Protein AF-A0A2J8FJS7-F1 (afdb_monomer_lite)

pLDDT: mean 88.41, std 17.1, range [39.31, 98.69]

Structure (mmCIF, N/CA/C/O backbone):
data_AF-A0A2J8FJS7-F1
#
_entry.id   AF-A0A2J8FJS7-F1
#
loop_
_atom_site.group_PDB
_atom_site.id
_atom_site.type_symbol
_atom_site.label_atom_id
_atom_site.label_alt_id
_atom_site.label_comp_id
_atom_site.label_asym_id
_atom_site.label_entity_id
_atom_site.label_seq_id
_atom_site.pdbx_PDB_ins_code
_atom_site.Cartn_x
_atom_site.Cartn_y
_atom_site.Cartn_z
_atom_site.occupancy
_atom_site.B_iso_or_equiv
_atom_site.auth_seq_id
_atom_site.auth_comp_id
_atom_site.auth_asym_id
_atom_site.auth_atom_id
_atom_site.pdbx_PDB_model_num
ATOM 1 N N . MET A 1 1 ? 26.860 -25.576 78.345 1.00 39.31 1 MET A N 1
ATOM 2 C CA . MET A 1 1 ? 25.474 -25.941 77.988 1.00 39.31 1 MET A CA 1
ATOM 3 C C . MET A 1 1 ? 24.884 -24.771 77.218 1.00 39.31 1 MET A C 1
ATOM 5 O O . MET A 1 1 ? 24.644 -23.730 77.814 1.00 39.31 1 MET A O 1
ATOM 9 N N . LEU A 1 2 ? 24.811 -24.899 75.890 1.00 44.44 2 LEU A N 1
ATOM 10 C CA . LEU A 1 2 ? 24.216 -23.916 74.978 1.00 44.44 2 LEU A CA 1
ATOM 11 C C . LEU A 1 2 ? 22.693 -23.895 75.170 1.00 44.44 2 LEU A C 1
ATOM 13 O O . LEU A 1 2 ? 22.084 -24.959 75.206 1.00 44.44 2 LEU A O 1
ATOM 17 N N . SER A 1 3 ? 22.081 -22.711 75.183 1.00 44.19 3 SER A N 1
ATOM 18 C CA . SER A 1 3 ? 20.683 -22.560 74.771 1.00 44.19 3 SER A CA 1
ATOM 19 C C . SER A 1 3 ? 20.562 -21.323 73.889 1.00 44.19 3 SER A C 1
ATOM 21 O O . SER A 1 3 ? 20.718 -20.194 74.347 1.00 44.19 3 SER A O 1
ATOM 23 N N . GLN A 1 4 ? 20.340 -21.583 72.602 1.00 55.81 4 GLN A N 1
ATOM 24 C CA . GLN A 1 4 ? 19.870 -20.642 71.585 1.00 55.81 4 GLN A CA 1
ATOM 25 C C . GLN A 1 4 ? 18.493 -20.075 71.974 1.00 55.81 4 GLN A C 1
ATOM 27 O O . GLN A 1 4 ? 17.850 -20.651 72.841 1.00 55.81 4 GLN A O 1
ATOM 32 N N . TYR A 1 5 ? 18.072 -18.964 71.355 1.00 50.31 5 TYR A N 1
ATOM 33 C CA . TYR A 1 5 ? 16.766 -18.727 70.696 1.00 50.31 5 TYR A CA 1
ATOM 34 C C . TYR A 1 5 ? 16.686 -17.223 70.347 1.00 50.31 5 TYR A C 1
ATOM 36 O O . TYR A 1 5 ? 16.586 -16.376 71.223 1.00 50.31 5 TYR A O 1
ATOM 44 N N . VAL A 1 6 ? 17.065 -16.845 69.120 1.00 57.53 6 VAL A N 1
ATOM 45 C CA . VAL A 1 6 ? 16.163 -16.539 67.986 1.00 57.53 6 VAL A CA 1
ATOM 46 C C . VAL A 1 6 ? 15.382 -15.233 68.193 1.00 57.53 6 VAL A C 1
ATOM 48 O O . VAL A 1 6 ? 14.334 -15.212 68.829 1.00 57.53 6 VAL A O 1
ATOM 51 N N . THR A 1 7 ? 15.856 -14.155 67.565 1.00 53.47 7 THR A N 1
ATOM 52 C CA . THR A 1 7 ? 15.056 -12.961 67.262 1.00 53.47 7 THR A CA 1
ATOM 53 C C . THR A 1 7 ? 14.818 -12.899 65.755 1.00 53.47 7 THR A C 1
ATOM 55 O O . THR A 1 7 ? 15.748 -12.793 64.957 1.00 53.47 7 THR A O 1
ATOM 58 N N . LEU A 1 8 ? 13.546 -13.041 65.381 1.00 50.72 8 LEU A N 1
ATOM 59 C CA . LEU A 1 8 ? 13.024 -13.025 64.018 1.00 50.72 8 LEU A CA 1
ATOM 60 C C . LEU A 1 8 ? 13.206 -11.647 63.357 1.00 50.72 8 LEU A C 1
ATOM 62 O O . LEU A 1 8 ? 12.669 -10.651 63.837 1.00 50.72 8 LEU A O 1
ATOM 66 N N . LEU A 1 9 ? 13.889 -11.610 62.210 1.00 53.03 9 LEU A N 1
ATOM 67 C CA . LEU A 1 9 ? 13.806 -10.507 61.250 1.00 53.03 9 LEU A CA 1
ATOM 68 C C . LEU A 1 9 ? 12.536 -10.683 60.407 1.00 53.03 9 LEU A C 1
ATOM 70 O O . LEU A 1 9 ? 12.461 -11.566 59.554 1.00 53.03 9 LEU A O 1
ATOM 74 N N . ALA A 1 10 ? 11.533 -9.842 60.654 1.00 58.34 10 ALA A N 1
ATOM 75 C CA . ALA A 1 10 ? 10.344 -9.744 59.818 1.00 58.34 10 ALA A CA 1
ATOM 76 C C . ALA A 1 10 ? 10.694 -9.016 58.508 1.00 58.34 10 ALA A C 1
ATOM 78 O O . ALA A 1 10 ? 10.848 -7.795 58.480 1.00 58.34 10 ALA A O 1
ATOM 79 N N . VAL A 1 11 ? 10.835 -9.774 57.420 1.00 57.75 11 VAL A N 1
ATOM 80 C CA . VAL A 1 11 ? 10.979 -9.231 56.065 1.00 57.75 11 VAL A CA 1
ATOM 81 C C . VAL A 1 11 ? 9.585 -8.866 55.553 1.00 57.75 11 VAL A C 1
ATOM 83 O O . VAL A 1 11 ? 8.784 -9.741 55.231 1.00 57.75 11 VAL A O 1
ATOM 86 N N . TYR A 1 12 ? 9.280 -7.569 55.497 1.00 50.53 12 TYR A N 1
ATOM 87 C CA . TYR A 1 12 ? 8.079 -7.058 54.839 1.00 50.53 12 TYR A CA 1
ATOM 88 C C . TYR A 1 12 ? 8.229 -7.206 53.318 1.00 50.53 12 TYR A C 1
ATOM 90 O O . TYR A 1 12 ? 8.970 -6.464 52.674 1.00 50.53 12 TYR A O 1
ATOM 98 N N . LEU A 1 13 ? 7.519 -8.178 52.743 1.00 56.44 13 LEU A N 1
ATOM 99 C CA . LEU A 1 13 ? 7.315 -8.308 51.302 1.00 56.44 13 LEU A CA 1
ATOM 100 C C . LEU A 1 13 ? 6.327 -7.230 50.838 1.00 56.44 13 LEU A C 1
ATOM 102 O O . LEU A 1 13 ? 5.124 -7.332 51.070 1.00 56.44 13 LEU A O 1
ATOM 106 N N . MET A 1 14 ? 6.843 -6.193 50.181 1.00 56.59 14 MET A N 1
ATOM 107 C CA . MET A 1 14 ? 6.025 -5.242 49.428 1.00 56.59 14 MET A CA 1
ATOM 108 C C . MET A 1 14 ? 5.383 -5.957 48.226 1.00 56.59 14 MET A C 1
ATOM 110 O O . MET A 1 14 ? 6.108 -6.593 47.454 1.00 56.59 14 MET A O 1
ATOM 114 N N . PRO A 1 15 ? 4.059 -5.852 48.012 1.00 56.00 15 PRO A N 1
ATOM 115 C CA . PRO A 1 15 ? 3.440 -6.351 46.796 1.00 56.00 15 PRO A CA 1
ATOM 116 C C . PRO A 1 15 ? 3.839 -5.434 45.636 1.00 56.00 15 PRO A C 1
ATOM 118 O O . PRO A 1 15 ? 3.444 -4.270 45.571 1.00 56.00 15 PRO A O 1
ATOM 121 N N . VAL A 1 16 ? 4.647 -5.957 44.715 1.00 64.44 16 VAL A N 1
ATOM 122 C CA . VAL A 1 16 ? 4.916 -5.302 43.434 1.00 64.44 16 VAL A CA 1
ATOM 123 C C . VAL A 1 16 ? 3.608 -5.321 42.650 1.00 64.44 16 VAL A C 1
ATOM 125 O O . VAL A 1 16 ? 3.165 -6.374 42.195 1.00 64.44 16 VAL A O 1
ATOM 128 N N . LEU A 1 17 ? 2.964 -4.161 42.519 1.00 60.69 17 LEU A N 1
ATOM 129 C CA . LEU A 1 17 ? 1.897 -3.965 41.544 1.00 60.69 17 LEU A CA 1
ATOM 130 C C . LEU A 1 17 ? 2.498 -4.240 40.163 1.00 60.69 17 LEU A C 1
ATOM 132 O O . LEU A 1 17 ? 3.280 -3.442 39.647 1.00 60.69 17 LEU A O 1
ATOM 136 N N . ALA A 1 18 ? 2.175 -5.400 39.591 1.00 61.03 18 ALA A N 1
ATOM 137 C CA . ALA A 1 18 ? 2.482 -5.706 38.207 1.00 61.03 18 ALA A CA 1
ATOM 138 C C . ALA A 1 18 ? 1.730 -4.692 37.339 1.00 61.03 18 ALA A C 1
ATOM 140 O O . ALA A 1 18 ? 0.512 -4.776 37.177 1.00 61.03 18 ALA A O 1
ATOM 141 N N . ALA A 1 19 ? 2.451 -3.692 36.831 1.00 60.88 19 ALA A N 1
ATOM 142 C CA . ALA A 1 19 ? 1.924 -2.819 35.800 1.00 60.88 19 ALA A CA 1
ATOM 143 C C . ALA A 1 19 ? 1.445 -3.696 34.629 1.00 60.88 19 ALA A C 1
ATOM 145 O O . ALA A 1 19 ? 2.161 -4.633 34.254 1.00 60.88 19 ALA A O 1
ATOM 146 N N . PRO A 1 20 ? 0.263 -3.430 34.044 1.00 56.59 20 PRO A N 1
ATOM 147 C CA . PRO A 1 20 ? -0.126 -4.091 32.812 1.00 56.59 20 PRO A CA 1
ATOM 148 C C . PRO A 1 20 ? 0.970 -3.811 31.788 1.00 56.59 20 PRO A C 1
ATOM 150 O O . PRO A 1 20 ? 1.301 -2.656 31.514 1.00 56.59 20 PRO A O 1
ATOM 153 N N . GLN A 1 21 ? 1.587 -4.879 31.283 1.00 50.66 21 GLN A N 1
ATOM 154 C CA . GLN A 1 21 ? 2.568 -4.785 30.216 1.00 50.66 21 GLN A CA 1
ATOM 155 C C . GLN A 1 21 ? 1.887 -4.043 29.069 1.00 50.66 21 GLN A C 1
ATOM 157 O O . GLN A 1 21 ? 0.928 -4.554 28.488 1.00 50.66 21 GLN A O 1
ATOM 162 N N . ALA A 1 22 ? 2.357 -2.827 28.776 1.00 54.78 22 ALA A N 1
ATOM 163 C CA . ALA A 1 22 ? 2.062 -2.169 27.517 1.00 54.78 22 ALA A CA 1
ATOM 164 C C . ALA A 1 22 ? 2.343 -3.215 26.442 1.00 54.78 22 ALA A C 1
ATOM 166 O O . ALA A 1 22 ? 3.476 -3.694 26.341 1.00 54.78 22 ALA A O 1
ATOM 167 N N . GLN A 1 23 ? 1.290 -3.664 25.757 1.00 49.84 23 GLN A N 1
ATOM 168 C CA . GLN A 1 23 ? 1.400 -4.662 24.709 1.00 49.84 23 GLN A CA 1
ATOM 169 C C . GLN A 1 23 ? 2.440 -4.116 23.747 1.00 49.84 23 GLN A C 1
ATOM 171 O O . GLN A 1 23 ? 2.211 -3.085 23.113 1.00 49.84 23 GLN A O 1
ATOM 176 N N . GLY A 1 24 ? 3.623 -4.736 23.760 1.00 43.25 24 GLY A N 1
ATOM 177 C CA . GLY A 1 24 ? 4.737 -4.298 22.947 1.00 43.25 24 GLY A CA 1
ATOM 178 C C . GLY A 1 24 ? 4.206 -4.116 21.541 1.00 43.25 24 GLY A C 1
ATOM 179 O O . GLY A 1 24 ? 3.530 -5.005 21.020 1.00 43.25 24 GLY A O 1
ATOM 180 N N . LEU A 1 25 ? 4.451 -2.936 20.975 1.00 47.03 25 LEU A N 1
ATOM 181 C CA . LEU A 1 25 ? 4.281 -2.677 19.561 1.00 47.03 25 LEU A CA 1
ATOM 182 C C . LEU A 1 25 ? 5.081 -3.777 18.852 1.00 47.03 25 LEU A C 1
ATOM 184 O O . LEU A 1 25 ? 6.298 -3.664 18.718 1.00 47.03 25 LEU A O 1
ATOM 188 N N . HIS A 1 26 ? 4.434 -4.894 18.511 1.00 45.69 26 HIS A N 1
ATOM 189 C CA . HIS A 1 26 ? 5.033 -5.971 17.739 1.00 45.69 26 HIS A CA 1
ATOM 190 C C . HIS A 1 26 ? 5.201 -5.389 16.342 1.00 45.69 26 HIS A C 1
ATOM 192 O O . HIS A 1 26 ? 4.351 -5.546 15.469 1.00 45.69 26 HIS A O 1
ATOM 198 N N . LYS A 1 27 ? 6.270 -4.606 16.191 1.00 49.62 27 LYS A N 1
ATOM 199 C CA . LYS A 1 27 ? 6.700 -4.018 14.940 1.00 49.62 27 LYS A CA 1
ATOM 200 C C . LYS A 1 27 ? 6.874 -5.184 13.984 1.00 49.62 27 LYS A C 1
ATOM 202 O O . LYS A 1 27 ? 7.664 -6.093 14.258 1.00 49.62 27 LYS A O 1
ATOM 207 N N . ARG A 1 28 ? 6.030 -5.235 12.954 1.00 60.03 28 ARG A N 1
ATOM 208 C CA . ARG A 1 28 ? 6.119 -6.292 11.953 1.00 60.03 28 ARG A CA 1
ATOM 209 C C . ARG A 1 28 ? 7.493 -6.147 11.315 1.00 60.03 28 ARG A C 1
ATOM 211 O O . ARG A 1 28 ? 7.926 -5.044 11.017 1.00 60.03 28 ARG A O 1
ATOM 218 N N . ALA A 1 29 ? 8.213 -7.255 11.196 1.00 82.50 29 ALA A N 1
ATOM 219 C CA . ALA A 1 29 ? 9.396 -7.262 10.356 1.00 82.50 29 ALA A CA 1
ATOM 220 C C . ALA A 1 29 ? 8.969 -6.928 8.921 1.00 82.50 29 ALA A C 1
ATOM 222 O O . ALA A 1 29 ? 7.867 -7.311 8.510 1.00 82.50 29 ALA A O 1
ATOM 223 N N . VAL A 1 30 ? 9.856 -6.272 8.172 1.00 93.06 30 VAL A N 1
ATOM 224 C CA . VAL A 1 30 ? 9.643 -5.968 6.756 1.00 93.06 30 VAL A CA 1
ATOM 225 C C . VAL A 1 30 ? 9.199 -7.234 6.021 1.00 93.06 30 VAL A C 1
ATOM 227 O O . VAL A 1 30 ? 9.931 -8.223 5.955 1.00 93.06 30 VAL A O 1
ATOM 230 N N . SER A 1 31 ? 7.992 -7.201 5.457 1.00 96.44 31 SER A N 1
ATOM 231 C CA . SER A 1 31 ? 7.405 -8.336 4.743 1.00 96.44 31 SER A CA 1
ATOM 232 C C . SER A 1 31 ? 7.282 -8.010 3.264 1.00 96.44 31 SER A C 1
ATOM 234 O O . SER A 1 31 ? 6.367 -7.292 2.857 1.00 96.44 31 SER A O 1
ATOM 236 N N . CYS A 1 32 ? 8.182 -8.561 2.449 1.00 97.75 32 CYS A N 1
ATOM 237 C CA . CY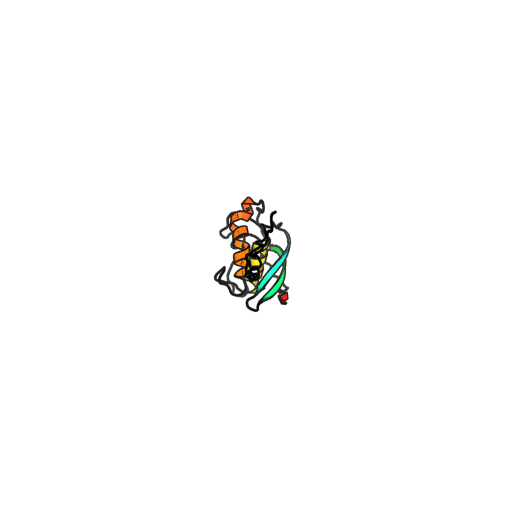S A 1 32 ? 8.178 -8.318 1.011 1.00 97.75 32 CYS A CA 1
ATOM 238 C C . CYS A 1 32 ? 6.922 -8.874 0.330 1.00 97.75 32 CYS A C 1
ATOM 240 O O . CYS A 1 32 ? 6.474 -9.986 0.610 1.00 97.75 32 CYS A O 1
ATOM 242 N N . LEU A 1 33 ? 6.419 -8.127 -0.647 1.00 98.38 33 LEU A N 1
ATOM 243 C CA . LEU A 1 33 ? 5.368 -8.549 -1.560 1.00 98.38 33 LEU A CA 1
ATOM 244 C C . LEU A 1 33 ? 5.907 -8.668 -2.989 1.00 98.38 33 LEU A C 1
ATOM 246 O O . LEU A 1 33 ? 6.913 -8.063 -3.365 1.00 98.38 33 LEU A O 1
ATOM 250 N N . SER A 1 34 ? 5.227 -9.474 -3.799 1.00 98.25 34 SER A N 1
ATOM 251 C CA . SER A 1 34 ? 5.531 -9.618 -5.224 1.00 98.25 34 SER A CA 1
ATOM 252 C C . SER A 1 34 ? 4.483 -8.890 -6.050 1.00 98.25 34 SER A C 1
ATOM 254 O O . SER A 1 34 ? 3.289 -9.070 -5.825 1.00 98.25 34 SER A O 1
ATOM 256 N N . VAL A 1 35 ? 4.926 -8.094 -7.022 1.00 98.25 35 VAL A N 1
ATOM 257 C CA . VAL A 1 35 ? 4.043 -7.443 -8.000 1.00 98.25 35 VAL A CA 1
ATOM 258 C C . VAL A 1 35 ? 3.205 -8.503 -8.721 1.00 98.25 35 VAL A C 1
ATOM 260 O O . VAL A 1 35 ? 3.722 -9.553 -9.097 1.00 98.25 35 VAL A O 1
ATOM 263 N N . GLY A 1 36 ? 1.908 -8.242 -8.887 1.00 98.06 36 GLY A N 1
ATOM 264 C CA . GLY A 1 36 ? 0.943 -9.171 -9.480 1.00 98.06 36 GLY A CA 1
ATOM 265 C C . GLY A 1 36 ? 0.360 -10.199 -8.504 1.00 98.06 36 GLY A C 1
ATOM 266 O O . GLY A 1 36 ? -0.648 -10.827 -8.824 1.00 98.06 36 GLY A O 1
ATOM 267 N N . ALA A 1 37 ? 0.928 -10.360 -7.303 1.00 98.44 37 ALA A N 1
ATOM 268 C CA . ALA A 1 37 ? 0.342 -11.220 -6.280 1.00 98.44 37 ALA A CA 1
ATOM 269 C C . ALA A 1 37 ? -0.894 -10.567 -5.645 1.00 98.44 37 ALA A C 1
ATOM 271 O O . ALA A 1 37 ? -1.020 -9.343 -5.598 1.00 98.44 37 ALA A O 1
ATOM 272 N N . THR A 1 38 ? -1.793 -11.389 -5.106 1.00 98.44 38 THR A N 1
ATOM 273 C CA . THR A 1 38 ? -2.885 -10.904 -4.255 1.00 98.44 38 THR A CA 1
ATOM 274 C C . THR A 1 38 ? -2.374 -10.701 -2.830 1.00 98.44 38 THR A C 1
ATOM 276 O O . THR A 1 38 ? -1.737 -11.592 -2.270 1.00 98.44 38 THR A O 1
ATOM 279 N N . ALA A 1 39 ? -2.679 -9.553 -2.229 1.00 98.50 39 ALA A N 1
ATOM 280 C CA . ALA A 1 39 ? -2.369 -9.236 -0.840 1.00 98.50 39 ALA A CA 1
ATOM 281 C C . ALA A 1 39 ? -3.608 -8.688 -0.124 1.00 98.50 39 ALA A C 1
ATOM 283 O O . ALA A 1 39 ? -4.541 -8.179 -0.748 1.00 98.50 39 ALA A O 1
ATOM 284 N N . THR A 1 40 ? -3.627 -8.801 1.205 1.00 98.56 40 THR A N 1
ATOM 285 C CA . THR A 1 40 ? -4.707 -8.255 2.038 1.00 98.56 40 THR A CA 1
ATOM 286 C C . THR A 1 40 ? -4.173 -7.106 2.874 1.00 98.56 40 THR A C 1
ATOM 288 O O . THR A 1 40 ? -3.385 -7.322 3.794 1.00 98.56 40 THR A O 1
ATOM 291 N N . ALA A 1 41 ? -4.619 -5.897 2.548 1.00 98.50 41 ALA A N 1
ATOM 292 C CA . ALA A 1 41 ? -4.406 -4.694 3.333 1.00 98.50 41 ALA A CA 1
ATOM 293 C C . ALA A 1 41 ? -5.221 -4.765 4.623 1.00 98.50 41 ALA A C 1
ATOM 295 O O . ALA A 1 41 ? -6.372 -5.216 4.608 1.00 98.50 41 ALA A O 1
ATOM 296 N N . ARG A 1 42 ? -4.627 -4.314 5.729 1.00 98.19 42 ARG A N 1
ATOM 297 C CA . ARG A 1 42 ? -5.288 -4.231 7.036 1.00 98.19 42 ARG A CA 1
ATOM 298 C C . ARG A 1 42 ? -4.921 -2.927 7.730 1.00 98.19 42 ARG A C 1
ATOM 300 O O . ARG A 1 42 ? -3.750 -2.566 7.748 1.00 98.19 42 ARG A O 1
ATOM 307 N N . TRP A 1 43 ? -5.897 -2.245 8.313 1.00 97.38 43 TRP A N 1
ATOM 308 C CA . TRP A 1 43 ? -5.669 -1.041 9.115 1.00 97.38 43 TRP A CA 1
ATOM 309 C C . TRP A 1 43 ? -6.773 -0.864 10.153 1.00 97.38 43 TRP A C 1
ATOM 311 O O . TRP A 1 43 ? -7.848 -1.449 10.032 1.00 97.38 43 TRP A O 1
ATOM 321 N N . THR A 1 44 ? -6.508 -0.032 11.154 1.00 96.69 44 THR A N 1
ATOM 322 C CA . THR A 1 44 ? -7.516 0.416 12.116 1.00 96.69 44 THR A CA 1
ATOM 323 C C . THR A 1 44 ? -7.940 1.831 11.745 1.00 96.69 44 THR A C 1
ATOM 325 O O . THR A 1 44 ? -7.079 2.695 11.603 1.00 96.69 44 THR A O 1
ATOM 328 N N . ASN A 1 45 ? -9.238 2.056 11.536 1.00 96.44 45 ASN A N 1
ATOM 329 C CA . ASN A 1 45 ? -9.765 3.368 11.145 1.00 96.44 45 ASN A CA 1
ATOM 330 C C . ASN A 1 45 ? -9.991 4.293 12.359 1.00 96.44 45 ASN A C 1
ATOM 332 O O . ASN A 1 45 ? -9.819 3.888 13.510 1.00 96.44 45 ASN A O 1
ATOM 336 N N . ALA A 1 46 ? -10.450 5.523 12.107 1.00 96.69 46 ALA A N 1
ATOM 337 C CA . ALA A 1 46 ? -10.703 6.517 13.155 1.00 96.69 46 ALA A CA 1
ATOM 338 C C . ALA A 1 46 ? -11.790 6.102 14.167 1.00 96.69 46 ALA A C 1
ATOM 340 O O . ALA A 1 46 ? -11.826 6.616 15.282 1.00 96.69 46 ALA A O 1
ATOM 341 N N . ALA A 1 47 ? -12.676 5.176 13.788 1.00 96.94 47 ALA A N 1
ATOM 342 C CA . ALA A 1 47 ? -13.710 4.619 14.658 1.00 96.94 47 ALA A CA 1
ATOM 343 C C . ALA A 1 47 ? -13.209 3.426 15.499 1.00 96.94 47 ALA A C 1
ATOM 345 O O . ALA A 1 47 ? -13.992 2.823 16.229 1.00 96.94 47 ALA A O 1
ATOM 346 N N . GLY A 1 48 ? -11.926 3.063 15.395 1.00 95.88 48 GLY A N 1
ATOM 347 C CA . GLY A 1 48 ? -11.339 1.920 16.096 1.00 95.88 48 GLY A CA 1
ATOM 348 C C . GLY A 1 48 ? -11.673 0.559 15.477 1.00 95.88 48 GLY A C 1
ATOM 349 O O . GLY A 1 48 ? -11.359 -0.468 16.074 1.00 95.88 48 GLY A O 1
ATOM 350 N N . GLN A 1 49 ? -12.289 0.529 14.292 1.00 97.50 49 GLN A N 1
ATOM 351 C CA . GLN A 1 49 ? -12.646 -0.710 13.597 1.00 97.50 49 GLN A CA 1
ATOM 352 C C . GLN A 1 49 ? -11.461 -1.265 12.818 1.00 97.50 49 GLN A C 1
ATOM 354 O O . GLN A 1 49 ? -10.662 -0.509 12.258 1.00 97.50 49 GLN A O 1
ATOM 359 N N . ASN A 1 50 ? -11.400 -2.589 12.697 1.00 97.75 50 ASN A N 1
ATOM 360 C CA . ASN A 1 50 ? -10.404 -3.255 11.869 1.00 97.75 50 ASN A CA 1
ATOM 361 C C . ASN A 1 50 ? -10.934 -3.393 10.444 1.00 97.75 50 ASN A C 1
ATOM 363 O O . ASN A 1 50 ? -11.854 -4.162 10.167 1.00 97.75 50 ASN A O 1
ATOM 367 N N . CYS A 1 51 ? -10.331 -2.643 9.532 1.00 98.56 51 CYS A N 1
ATOM 368 C CA . CYS A 1 51 ? -10.668 -2.640 8.122 1.00 98.56 51 CYS A CA 1
ATOM 369 C C . CYS A 1 51 ? -9.742 -3.560 7.331 1.00 98.56 51 CYS A C 1
ATOM 371 O O . CYS A 1 51 ? -8.535 -3.628 7.579 1.00 98.56 51 CYS A O 1
ATOM 373 N N . THR A 1 52 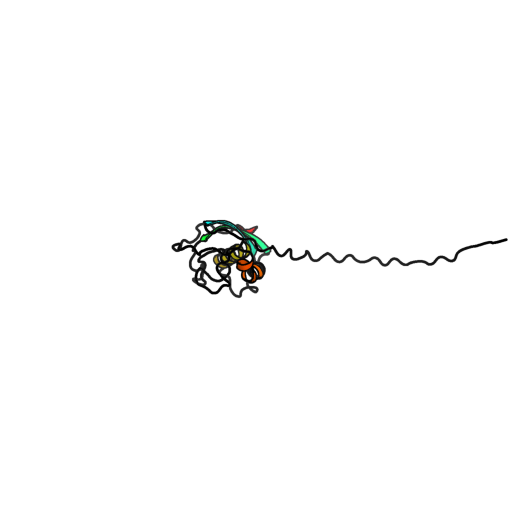? -10.306 -4.246 6.340 1.00 98.62 52 THR A N 1
ATOM 374 C CA . THR A 1 52 ? -9.564 -5.112 5.424 1.00 98.62 52 THR A CA 1
ATOM 375 C C . THR A 1 52 ? -9.980 -4.894 3.977 1.00 98.62 52 THR A C 1
ATOM 377 O O . THR A 1 52 ? -11.135 -4.589 3.678 1.00 98.62 52 THR A O 1
ATOM 380 N N . PHE A 1 53 ? -9.026 -5.063 3.066 1.00 98.69 53 PHE A N 1
ATOM 381 C CA . PHE A 1 53 ? -9.271 -5.066 1.629 1.00 98.69 53 PHE A CA 1
ATOM 382 C C . PHE A 1 53 ? -8.265 -5.985 0.940 1.00 98.69 53 PHE A C 1
ATOM 384 O O . PHE A 1 53 ? -7.067 -5.921 1.215 1.00 98.69 53 PHE A O 1
ATOM 391 N N . THR A 1 54 ? -8.741 -6.820 0.023 1.00 98.56 54 THR A N 1
ATOM 392 C CA . THR A 1 54 ? -7.891 -7.709 -0.771 1.00 98.56 54 THR A CA 1
ATOM 393 C C . THR A 1 54 ? -7.769 -7.160 -2.185 1.00 98.56 54 THR A C 1
ATOM 395 O O . THR A 1 54 ? -8.774 -6.870 -2.830 1.00 98.56 54 THR A O 1
ATOM 398 N N . GLY A 1 55 ? -6.537 -7.025 -2.668 1.00 98.00 55 GLY A N 1
ATOM 399 C CA . GLY A 1 55 ? -6.247 -6.498 -3.998 1.00 98.00 55 GLY A CA 1
ATOM 400 C C . GLY A 1 55 ? -4.930 -7.021 -4.551 1.00 98.00 55 GLY A C 1
ATOM 401 O O . GLY A 1 55 ? -4.238 -7.808 -3.904 1.00 98.00 55 GLY A O 1
ATOM 402 N N . VAL A 1 56 ? -4.588 -6.579 -5.758 1.00 98.56 56 VAL A N 1
ATOM 403 C CA . VAL A 1 56 ? -3.367 -6.999 -6.452 1.00 98.56 56 VAL A CA 1
ATOM 404 C C . VAL A 1 56 ? -2.243 -5.998 -6.194 1.00 98.56 56 VAL A C 1
ATOM 406 O O . VAL A 1 56 ? -2.414 -4.789 -6.355 1.00 98.56 56 VAL A O 1
ATOM 409 N N . VAL A 1 57 ? -1.075 -6.501 -5.812 1.00 98.69 57 VAL A N 1
ATOM 410 C CA . VAL A 1 57 ? 0.137 -5.708 -5.588 1.00 98.69 57 VAL A CA 1
ATOM 411 C C . VAL A 1 57 ? 0.637 -5.135 -6.915 1.00 98.69 57 VAL A C 1
ATOM 413 O O . VAL A 1 57 ? 0.725 -5.843 -7.917 1.00 98.69 57 VAL A O 1
ATOM 416 N N . GLY A 1 58 ? 0.987 -3.852 -6.931 1.00 98.44 58 GLY A N 1
ATOM 417 C CA . GLY A 1 58 ? 1.384 -3.116 -8.130 1.00 98.44 58 GLY A CA 1
ATOM 418 C C . GLY A 1 58 ? 0.213 -2.625 -8.987 1.00 98.44 58 GLY A C 1
ATOM 419 O O . GLY A 1 58 ? 0.430 -2.165 -10.109 1.00 98.44 58 GLY A O 1
ATOM 420 N N . SER A 1 59 ? -1.026 -2.708 -8.491 1.00 98.50 59 SER A N 1
ATOM 421 C CA . SER A 1 59 ? -2.187 -2.123 -9.174 1.00 98.50 59 SER A CA 1
ATOM 422 C C . SER A 1 59 ? -2.029 -0.617 -9.383 1.00 98.50 59 SER A C 1
ATOM 424 O O . SER A 1 59 ? -1.269 0.047 -8.677 1.00 98.50 59 SER A O 1
ATOM 426 N N . ASN A 1 60 ? -2.743 -0.084 -10.378 1.00 98.50 60 ASN A N 1
ATOM 427 C CA . ASN A 1 60 ? -2.802 1.348 -10.634 1.00 98.50 60 ASN A CA 1
ATOM 428 C C . ASN A 1 60 ? -4.222 1.875 -10.442 1.00 98.50 60 ASN A C 1
ATOM 430 O O . ASN A 1 60 ? -5.057 1.738 -11.333 1.00 98.50 60 ASN A O 1
ATOM 434 N N . TYR A 1 61 ? -4.494 2.489 -9.290 1.00 98.25 61 TYR A N 1
ATOM 435 C CA . TYR A 1 61 ? -5.810 3.061 -8.992 1.00 98.25 61 TYR A CA 1
ATOM 436 C C . TYR A 1 61 ? -5.936 4.537 -9.403 1.00 98.25 61 TYR A C 1
ATOM 438 O O . TYR A 1 61 ? -7.044 5.078 -9.411 1.00 98.25 61 TYR A O 1
ATOM 446 N N . GLY A 1 62 ? -4.836 5.182 -9.809 1.00 97.75 62 GLY A N 1
ATOM 447 C CA . GLY A 1 62 ? -4.799 6.606 -10.141 1.00 97.75 62 GLY A CA 1
ATOM 448 C C . GLY A 1 62 ? -4.943 7.488 -8.898 1.00 97.75 62 GLY A C 1
ATOM 449 O O . GLY A 1 62 ? -4.332 7.211 -7.871 1.00 97.75 62 GLY A O 1
ATOM 450 N N . ALA A 1 63 ? -5.743 8.550 -8.982 1.00 97.50 63 ALA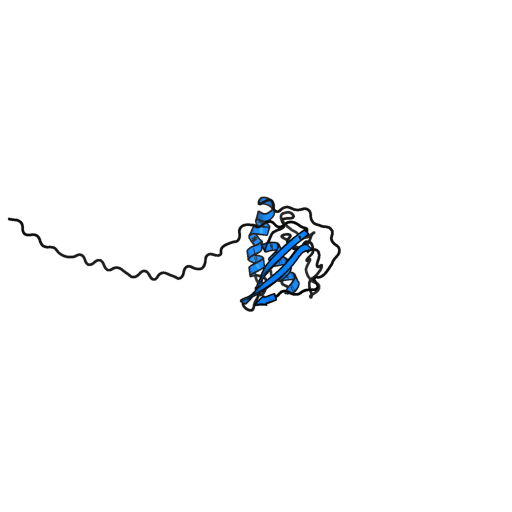 A N 1
ATOM 451 C CA . ALA A 1 63 ? -6.053 9.413 -7.841 1.00 97.50 63 ALA A CA 1
ATOM 452 C C . ALA A 1 63 ? -7.226 8.865 -7.006 1.00 97.50 63 ALA A C 1
ATOM 454 O O . ALA A 1 63 ? -8.105 8.170 -7.533 1.00 97.50 63 ALA A O 1
ATOM 455 N N . ASN A 1 64 ? -7.264 9.218 -5.717 1.00 97.19 64 ASN A N 1
ATOM 456 C CA . ASN A 1 64 ? -8.354 8.845 -4.809 1.00 97.19 64 ASN A CA 1
ATOM 457 C C . ASN A 1 64 ? -9.691 9.532 -5.159 1.00 97.19 64 ASN A C 1
ATOM 459 O O . ASN A 1 64 ? -9.821 10.250 -6.154 1.00 97.19 64 ASN A O 1
ATOM 463 N N . GLY A 1 65 ? -10.714 9.303 -4.330 1.00 95.50 65 GLY A N 1
ATOM 464 C CA . GLY A 1 65 ? -12.049 9.878 -4.519 1.00 95.50 65 GLY A CA 1
ATOM 465 C C . GLY A 1 65 ? -12.087 11.410 -4.474 1.00 95.50 65 GLY A C 1
ATOM 466 O O . GLY A 1 65 ? -12.975 12.000 -5.081 1.00 95.50 65 GLY A O 1
ATOM 467 N N . ALA A 1 66 ? -11.116 12.049 -3.815 1.00 96.19 66 ALA A N 1
ATOM 468 C CA . ALA A 1 66 ? -10.947 13.502 -3.787 1.00 96.19 66 ALA A CA 1
ATOM 469 C C . ALA A 1 66 ? -10.121 14.050 -4.971 1.00 96.19 66 ALA A C 1
ATOM 471 O O . ALA A 1 66 ? -9.873 15.252 -5.041 1.00 96.19 66 ALA A O 1
ATOM 472 N N . GLY A 1 67 ? -9.678 13.193 -5.899 1.00 96.12 67 GLY A N 1
ATOM 473 C CA . GLY A 1 67 ? -8.832 13.590 -7.027 1.00 96.12 67 GLY A CA 1
ATOM 474 C C . GLY A 1 67 ? -7.388 13.918 -6.634 1.00 96.12 67 GLY A C 1
ATOM 475 O O . GLY A 1 67 ? -6.679 14.546 -7.415 1.00 96.12 67 GLY A O 1
ATOM 476 N N . ALA A 1 68 ? -6.949 13.497 -5.446 1.00 94.94 68 ALA A N 1
ATOM 477 C CA . ALA A 1 68 ? -5.612 13.744 -4.920 1.00 94.94 68 ALA A CA 1
ATOM 478 C C . ALA A 1 68 ? -4.778 12.455 -4.838 1.00 94.94 68 ALA A C 1
ATOM 480 O O . ALA A 1 68 ? -5.310 11.341 -4.860 1.00 94.94 68 ALA A O 1
ATOM 481 N N . GLY A 1 69 ? -3.463 12.632 -4.693 1.00 94.69 69 GLY A N 1
ATOM 482 C CA . GLY A 1 69 ? -2.499 11.545 -4.533 1.00 94.69 69 GLY A CA 1
ATOM 483 C C . GLY A 1 69 ? -2.226 10.754 -5.813 1.00 94.69 69 GLY A C 1
ATOM 484 O O . GLY A 1 69 ? -2.912 10.892 -6.825 1.00 94.69 69 GLY A O 1
ATOM 485 N N . ASP A 1 70 ? -1.197 9.914 -5.742 1.00 96.19 70 ASP A N 1
ATOM 486 C CA . ASP A 1 70 ? -0.850 8.944 -6.776 1.00 96.19 70 ASP A CA 1
ATOM 487 C C . ASP A 1 70 ? -0.842 7.548 -6.148 1.00 96.19 70 ASP A C 1
ATOM 489 O O . ASP A 1 70 ? 0.066 7.195 -5.396 1.00 96.19 70 ASP A O 1
ATOM 493 N N . TYR A 1 71 ? -1.883 6.776 -6.451 1.00 97.62 71 TYR A N 1
ATOM 494 C CA . TYR A 1 71 ? -2.074 5.400 -6.000 1.00 97.62 71 TYR A CA 1
ATOM 495 C C . TYR A 1 71 ? -1.789 4.406 -7.129 1.00 97.62 71 TYR A C 1
ATOM 497 O O . TYR A 1 71 ? -2.442 3.365 -7.245 1.00 97.62 71 TYR A O 1
ATOM 505 N N . SER A 1 72 ? -0.831 4.744 -7.993 1.00 97.56 72 SER A N 1
ATOM 506 C CA . SER A 1 72 ? -0.177 3.782 -8.870 1.00 97.56 72 SER A CA 1
ATOM 507 C C . SER A 1 72 ? 0.826 2.909 -8.102 1.00 97.56 72 SER A C 1
ATOM 509 O O . SER A 1 72 ? 1.327 3.296 -7.052 1.00 97.56 72 SER A O 1
ATOM 511 N N . CYS A 1 73 ? 1.115 1.704 -8.599 1.00 98.19 73 CYS A N 1
ATOM 512 C CA . CYS A 1 73 ? 2.043 0.761 -7.966 1.00 98.19 73 CYS A CA 1
ATOM 513 C C . CYS A 1 73 ? 1.694 0.391 -6.509 1.00 98.19 73 CYS A C 1
ATOM 515 O O . CYS A 1 73 ? 2.593 0.286 -5.678 1.00 98.19 73 CYS A O 1
ATOM 517 N N . ASN A 1 74 ? 0.416 0.136 -6.196 1.00 98.44 74 ASN A N 1
ATOM 518 C CA . ASN A 1 74 ? -0.013 -0.124 -4.814 1.00 98.44 74 ASN A CA 1
ATOM 519 C C . ASN A 1 74 ? 0.832 -1.205 -4.122 1.00 98.44 74 ASN A C 1
ATOM 521 O O . ASN A 1 74 ? 0.972 -2.321 -4.628 1.00 98.44 74 ASN A O 1
ATOM 525 N N . GLY A 1 75 ? 1.361 -0.893 -2.944 1.00 97.94 75 GLY A N 1
ATOM 526 C CA . GLY A 1 75 ? 2.279 -1.757 -2.207 1.00 97.94 75 GLY A CA 1
ATOM 527 C C . GLY A 1 75 ? 3.738 -1.391 -2.345 1.00 97.94 75 GLY A C 1
ATOM 528 O O . GLY A 1 75 ? 4.536 -1.885 -1.552 1.00 97.94 75 GLY A O 1
ATOM 529 N N . ARG A 1 76 ? 4.084 -0.514 -3.287 1.00 98.38 76 ARG A N 1
ATOM 530 C CA . ARG A 1 76 ? 5.389 0.129 -3.327 1.00 98.38 76 ARG A CA 1
ATOM 531 C C . ARG A 1 76 ? 5.477 1.151 -2.200 1.00 98.38 76 ARG A C 1
ATOM 533 O O . ARG A 1 76 ? 4.613 2.003 -2.067 1.00 98.38 76 ARG A O 1
ATOM 540 N N . CYS A 1 77 ? 6.553 1.120 -1.431 1.00 97.06 77 CYS A N 1
ATOM 541 C CA . CYS A 1 77 ? 6.815 2.168 -0.458 1.00 97.06 77 CYS A CA 1
ATOM 542 C C . CYS A 1 77 ? 7.145 3.494 -1.155 1.00 97.06 77 CYS A C 1
ATOM 544 O O . CYS A 1 77 ? 8.055 3.551 -1.984 1.00 97.06 77 CYS A O 1
ATOM 546 N N . GLY A 1 78 ? 6.429 4.557 -0.786 1.00 94.75 78 GLY A N 1
ATOM 547 C CA . GLY A 1 78 ? 6.516 5.884 -1.400 1.00 94.75 78 GLY A CA 1
ATOM 548 C C . GLY A 1 78 ? 5.269 6.236 -2.213 1.00 94.75 78 GLY A C 1
ATOM 549 O O . GLY A 1 78 ? 4.311 5.476 -2.265 1.00 94.75 78 GLY A O 1
ATOM 550 N N . ALA A 1 79 ? 5.263 7.415 -2.836 1.00 92.94 79 ALA A N 1
ATOM 551 C CA . ALA A 1 79 ? 4.123 7.849 -3.642 1.00 92.94 79 ALA A CA 1
ATOM 552 C C . ALA A 1 79 ? 4.171 7.217 -5.040 1.00 92.94 79 ALA A C 1
ATOM 554 O O . ALA A 1 79 ? 5.147 7.414 -5.767 1.00 92.94 79 ALA A O 1
ATOM 555 N N . GLY A 1 80 ? 3.115 6.507 -5.435 1.00 95.62 80 GLY A N 1
ATOM 556 C CA . GLY A 1 80 ? 2.933 6.045 -6.807 1.00 95.62 80 GLY A CA 1
ATOM 557 C C . GLY A 1 80 ? 4.055 5.163 -7.364 1.00 95.62 80 GLY A C 1
ATOM 558 O O . GLY A 1 80 ? 4.940 4.681 -6.655 1.00 95.62 80 GLY A O 1
ATOM 559 N N . CYS A 1 81 ? 4.074 5.008 -8.685 1.00 95.56 81 CYS A N 1
ATOM 560 C CA . CYS A 1 81 ? 5.170 4.373 -9.416 1.00 95.56 81 CYS A CA 1
ATOM 561 C C . CYS A 1 81 ? 6.378 5.301 -9.624 1.00 95.56 81 CYS A C 1
ATOM 563 O O . CYS A 1 81 ? 7.487 4.810 -9.843 1.00 95.56 81 CYS A O 1
ATOM 565 N N . THR A 1 82 ? 6.177 6.621 -9.618 1.00 88.31 82 THR A N 1
ATOM 566 C CA . THR A 1 82 ? 7.204 7.610 -10.006 1.00 88.31 82 THR A CA 1
ATOM 567 C C . THR A 1 82 ? 7.585 8.577 -8.894 1.00 88.31 82 THR A C 1
ATOM 569 O O . THR A 1 82 ? 8.521 9.354 -9.062 1.00 88.31 82 THR A O 1
ATOM 572 N N . GLY A 1 83 ? 6.870 8.571 -7.771 1.00 85.88 83 GLY A N 1
ATOM 573 C CA . GLY A 1 83 ? 7.185 9.436 -6.644 1.00 85.88 83 GLY A CA 1
ATOM 574 C C . GLY A 1 83 ? 8.388 8.945 -5.839 1.00 85.88 83 GLY A C 1
ATOM 575 O O . GLY A 1 83 ? 8.840 7.797 -5.953 1.00 85.88 83 GLY A O 1
ATOM 576 N N . SER A 1 84 ? 8.897 9.858 -5.011 1.00 83.06 84 SER A N 1
ATOM 577 C CA . SER A 1 84 ? 10.097 9.678 -4.196 1.00 83.06 84 SER A CA 1
ATOM 578 C C . SER A 1 84 ? 10.004 8.458 -3.281 1.00 83.06 84 SER A C 1
ATOM 580 O O . SER A 1 84 ? 9.045 8.307 -2.524 1.00 83.06 84 SER A O 1
ATOM 582 N N . SER A 1 85 ? 11.034 7.615 -3.323 1.00 87.38 85 SER A N 1
ATOM 583 C CA . SER A 1 85 ? 11.200 6.464 -2.437 1.00 87.38 85 SER A CA 1
ATOM 584 C C . SER A 1 85 ? 12.664 6.019 -2.385 1.00 87.38 85 SER A C 1
ATOM 586 O O . SER A 1 85 ? 13.468 6.354 -3.260 1.00 87.38 85 SER A O 1
ATOM 588 N N . VAL A 1 86 ? 13.009 5.203 -1.387 1.00 84.56 86 VAL A N 1
ATOM 589 C CA . VAL A 1 86 ? 14.294 4.494 -1.343 1.00 84.56 86 VAL A CA 1
ATOM 590 C C . VAL A 1 86 ? 14.168 3.205 -2.158 1.00 84.56 86 VAL A C 1
ATOM 592 O O . VAL A 1 86 ? 13.960 2.115 -1.625 1.00 84.56 86 VAL A O 1
ATOM 595 N N . GLY A 1 87 ? 14.252 3.340 -3.483 1.00 90.75 87 GLY A N 1
ATOM 596 C CA . GLY A 1 87 ? 14.059 2.233 -4.422 1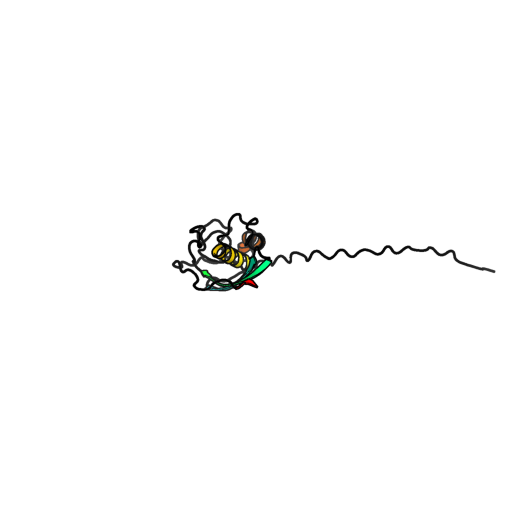.00 90.75 87 GLY A CA 1
ATOM 597 C C . GLY A 1 87 ? 12.605 1.754 -4.505 1.00 90.75 87 GLY A C 1
ATOM 598 O O . GLY A 1 87 ? 11.696 2.316 -3.900 1.00 90.75 87 GLY A O 1
ATOM 599 N N . ASN A 1 88 ? 12.366 0.704 -5.285 1.00 95.56 88 ASN A N 1
ATOM 600 C CA . ASN A 1 88 ? 11.023 0.168 -5.524 1.00 95.56 88 ASN A CA 1
ATOM 601 C C . ASN A 1 88 ? 10.746 -1.028 -4.605 1.00 95.56 88 ASN A C 1
ATOM 603 O O . ASN A 1 88 ? 10.599 -2.158 -5.073 1.00 95.56 88 ASN A O 1
ATOM 607 N N . ALA A 1 89 ? 10.746 -0.793 -3.293 1.00 97.31 89 ALA A N 1
ATOM 608 C CA . ALA A 1 89 ? 10.419 -1.821 -2.314 1.00 97.31 89 ALA A CA 1
ATOM 609 C C . ALA A 1 89 ? 8.909 -2.061 -2.282 1.00 97.31 89 ALA A C 1
ATOM 611 O O . ALA A 1 89 ? 8.161 -1.118 -2.046 1.00 97.31 89 ALA A O 1
ATOM 612 N N . TYR A 1 90 ? 8.472 -3.303 -2.495 1.00 98.50 90 TYR A N 1
ATOM 613 C CA . TYR A 1 90 ? 7.070 -3.687 -2.332 1.00 98.50 90 TYR A CA 1
ATOM 614 C C . TYR A 1 90 ? 6.891 -4.465 -1.040 1.00 98.50 90 TYR A C 1
ATOM 616 O O . TYR A 1 90 ? 7.501 -5.524 -0.876 1.00 98.50 90 TYR A O 1
ATOM 624 N N . THR A 1 91 ? 6.058 -3.969 -0.131 1.00 98.25 91 THR A N 1
ATOM 625 C CA . THR A 1 91 ? 5.915 -4.550 1.206 1.00 98.25 91 THR A CA 1
ATOM 626 C C . THR A 1 91 ? 4.477 -4.519 1.712 1.00 98.25 91 THR A C 1
ATOM 628 O O . THR A 1 91 ? 3.617 -3.796 1.202 1.00 98.25 91 THR A O 1
ATOM 631 N N . GLN A 1 92 ? 4.201 -5.344 2.721 1.00 98.38 92 GLN A N 1
ATOM 632 C CA . GLN A 1 92 ? 2.859 -5.513 3.264 1.00 98.38 92 GLN A CA 1
ATOM 633 C C . GLN A 1 92 ? 2.317 -4.261 3.964 1.00 98.38 92 GLN A C 1
ATOM 635 O O . GLN A 1 92 ? 1.117 -3.982 3.828 1.00 98.38 92 GLN A O 1
ATOM 640 N N . ASP A 1 93 ? 3.149 -3.500 4.676 1.00 97.81 93 ASP A N 1
ATOM 641 C CA . ASP A 1 93 ? 2.664 -2.321 5.398 1.00 97.81 93 ASP A CA 1
ATOM 642 C C . ASP A 1 93 ? 2.517 -1.124 4.454 1.00 97.81 93 ASP A C 1
ATOM 644 O O . ASP A 1 93 ? 1.501 -0.430 4.519 1.00 97.81 93 ASP A O 1
ATOM 648 N N . CYS A 1 94 ? 3.406 -0.974 3.466 1.00 97.81 94 CYS A N 1
ATOM 649 C CA . CYS A 1 94 ? 3.216 -0.011 2.377 1.00 97.81 94 CYS A CA 1
ATOM 650 C C . CYS A 1 94 ? 1.942 -0.318 1.569 1.00 97.81 94 CYS A C 1
ATOM 652 O O . CYS A 1 94 ? 1.156 0.586 1.295 1.00 97.81 94 CYS A O 1
ATOM 654 N N . PHE A 1 95 ? 1.644 -1.595 1.287 1.00 98.69 95 PHE A N 1
ATOM 655 C CA . PHE A 1 95 ? 0.380 -1.980 0.637 1.00 98.69 95 PHE A CA 1
ATOM 656 C C . PHE A 1 95 ? -0.834 -1.633 1.491 1.00 98.69 95 PHE A C 1
ATOM 658 O O . PHE A 1 95 ? -1.815 -1.091 0.987 1.00 98.69 95 PHE A O 1
ATOM 665 N N . SER A 1 96 ? -0.776 -1.905 2.792 1.00 98.62 96 SER A N 1
ATOM 666 C CA . SER A 1 96 ? -1.879 -1.567 3.692 1.00 98.62 96 SER A CA 1
ATOM 667 C C . SER A 1 96 ? -2.108 -0.058 3.777 1.00 98.62 96 SER A C 1
ATOM 669 O O . SER A 1 96 ? -3.257 0.385 3.728 1.00 98.62 96 SER A O 1
ATOM 671 N N . HIS A 1 97 ? -1.031 0.725 3.849 1.00 98.12 97 HIS A N 1
ATOM 672 C CA . HIS A 1 97 ? -1.089 2.180 3.872 1.00 98.12 97 HIS A CA 1
ATOM 673 C C . HIS A 1 97 ? -1.666 2.760 2.575 1.00 98.12 97 HIS A C 1
ATOM 675 O O . HIS A 1 97 ? -2.591 3.567 2.650 1.00 98.12 97 HIS A O 1
ATOM 681 N N . ASP A 1 98 ? -1.200 2.320 1.403 1.00 98.25 98 ASP A N 1
ATOM 682 C CA . ASP A 1 98 ? -1.702 2.806 0.111 1.00 98.25 98 ASP A CA 1
ATOM 683 C C . ASP A 1 98 ? -3.203 2.574 -0.036 1.00 98.25 98 ASP A C 1
ATOM 685 O O . ASP A 1 98 ? -3.952 3.475 -0.416 1.00 98.25 98 ASP A O 1
ATOM 689 N N . ILE A 1 99 ? -3.655 1.363 0.299 1.00 98.69 99 ILE A N 1
ATOM 690 C CA . ILE A 1 99 ? -5.063 0.988 0.207 1.00 98.69 99 ILE A CA 1
ATOM 691 C C . ILE A 1 99 ? -5.902 1.775 1.217 1.00 98.69 99 ILE A C 1
ATOM 693 O O . ILE A 1 99 ? -6.951 2.307 0.846 1.00 98.69 99 ILE A O 1
ATOM 697 N N . CYS A 1 100 ? -5.443 1.897 2.467 1.00 98.69 100 CYS A N 1
ATOM 698 C CA . CYS A 1 100 ? -6.112 2.732 3.461 1.00 98.69 100 CYS A CA 1
ATOM 699 C C . CYS A 1 100 ? -6.258 4.165 2.945 1.00 98.69 100 CYS A C 1
ATOM 701 O O . CYS A 1 100 ? -7.363 4.716 2.926 1.00 98.69 100 CYS A O 1
ATOM 703 N N . SER A 1 101 ? -5.146 4.746 2.496 1.00 98.38 101 SER A N 1
ATOM 704 C CA . SER A 1 101 ? -5.065 6.137 2.079 1.00 98.38 101 SER A CA 1
ATOM 705 C C . SER A 1 101 ? -5.957 6.415 0.870 1.00 98.38 101 SER A C 1
ATOM 707 O O . SER A 1 101 ? -6.704 7.395 0.881 1.00 98.38 101 SER A O 1
ATOM 709 N N . TYR A 1 102 ? -5.984 5.508 -0.112 1.00 98.56 102 TYR A N 1
ATOM 710 C CA . TYR A 1 102 ? -6.855 5.613 -1.283 1.00 98.56 102 TYR A CA 1
ATOM 711 C C . TYR A 1 102 ? -8.336 5.664 -0.894 1.00 98.56 102 TYR A C 1
ATOM 713 O O . TYR A 1 102 ? -9.067 6.551 -1.334 1.00 98.56 102 TYR A O 1
ATOM 721 N N . PHE A 1 103 ? -8.796 4.726 -0.059 1.00 98.50 103 PHE A N 1
ATOM 722 C CA . PHE A 1 103 ? -10.219 4.622 0.278 1.00 98.50 103 PHE A CA 1
ATOM 723 C C . PHE A 1 103 ? -10.701 5.681 1.275 1.00 98.50 103 PHE A C 1
ATOM 725 O O . PHE A 1 103 ? -11.895 5.983 1.286 1.00 98.50 103 PHE A O 1
ATOM 732 N N . ASN A 1 104 ? -9.803 6.246 2.086 1.00 98.19 104 ASN A N 1
ATOM 733 C CA . ASN A 1 104 ? -10.140 7.249 3.102 1.00 98.19 104 ASN A CA 1
ATOM 734 C C . ASN A 1 104 ? -9.767 8.683 2.695 1.00 98.19 104 ASN A C 1
ATOM 736 O O . ASN A 1 104 ? -9.970 9.597 3.487 1.00 98.19 104 ASN A O 1
ATOM 740 N N . ASN A 1 105 ? -9.249 8.891 1.477 1.00 97.56 105 ASN A N 1
ATOM 741 C CA . ASN A 1 105 ? -8.696 10.173 1.023 1.00 97.56 105 ASN A CA 1
ATOM 742 C C . ASN A 1 105 ? -7.684 10.755 2.030 1.00 97.56 105 ASN A C 1
ATOM 744 O O . ASN A 1 105 ? -7.725 11.945 2.344 1.00 97.56 105 ASN A O 1
ATOM 748 N N . ALA A 1 106 ? -6.827 9.893 2.580 1.00 97.00 106 ALA A N 1
ATOM 749 C CA . ALA A 1 106 ? -5.994 10.243 3.723 1.00 97.00 106 ALA A CA 1
ATOM 750 C C . ALA A 1 106 ? -4.979 11.344 3.393 1.00 97.00 106 ALA A C 1
ATOM 752 O O . ALA A 1 106 ? -4.454 11.429 2.280 1.00 97.00 106 ALA A O 1
ATOM 753 N N . SER A 1 107 ? -4.664 12.167 4.391 1.00 95.06 107 SER A N 1
ATOM 754 C CA . SER A 1 107 ? -3.678 13.243 4.288 1.00 95.06 107 SER A CA 1
ATOM 755 C C . SER A 1 107 ? -3.033 13.537 5.645 1.00 95.06 107 SER A C 1
ATOM 757 O O . SER A 1 107 ? -3.579 13.212 6.692 1.00 95.06 107 SER A O 1
ATOM 759 N N . GLY A 1 108 ? -1.845 14.145 5.649 1.00 94.12 108 GLY A N 1
ATOM 760 C CA . GLY A 1 108 ? -1.127 14.441 6.899 1.00 94.12 108 GLY A CA 1
ATOM 761 C C . GLY A 1 108 ? -0.316 13.270 7.475 1.00 94.12 108 GLY A C 1
ATOM 762 O O . GLY A 1 108 ? 0.206 13.379 8.584 1.00 94.12 108 GLY A O 1
ATOM 763 N N . GLY A 1 109 ? -0.162 12.174 6.722 1.00 94.06 109 GLY A N 1
ATOM 764 C CA . GLY A 1 109 ? 0.720 11.054 7.068 1.00 94.06 109 GLY A CA 1
ATOM 765 C C . GLY A 1 109 ? 0.347 10.405 8.401 1.00 94.06 109 GLY A C 1
ATOM 766 O O . GLY A 1 109 ? -0.789 9.984 8.590 1.00 94.06 109 GLY A O 1
ATOM 767 N N . ALA A 1 110 ? 1.296 10.353 9.338 1.00 95.94 110 ALA A N 1
ATOM 768 C CA . ALA A 1 110 ? 1.120 9.765 10.670 1.00 95.94 110 ALA A CA 1
ATOM 769 C C . ALA A 1 110 ? -0.028 10.379 11.493 1.00 95.94 110 ALA A C 1
ATOM 771 O O . ALA A 1 110 ? -0.554 9.715 1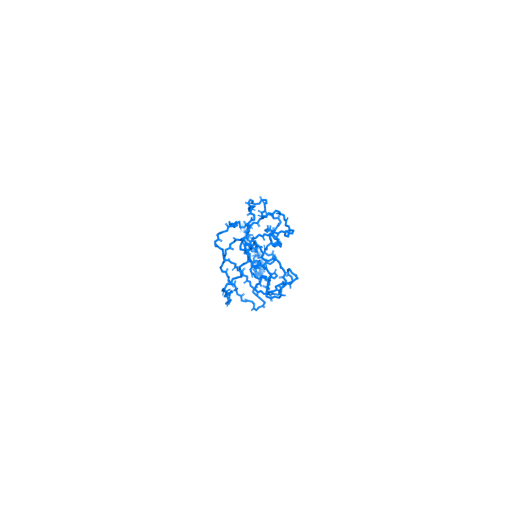2.384 1.00 95.94 110 ALA A O 1
ATOM 772 N N . SER A 1 111 ? -0.403 11.629 11.208 1.00 97.31 111 SER A N 1
ATOM 773 C CA . SER A 1 111 ? -1.484 12.339 11.901 1.00 97.31 111 SER A CA 1
ATOM 774 C C . SER A 1 111 ? -2.863 12.094 11.283 1.00 97.31 111 SER A C 1
ATOM 776 O O . SER A 1 111 ? -3.852 12.607 11.806 1.00 97.31 111 SER A O 1
ATOM 778 N N . ASP A 1 112 ? -2.951 11.352 10.173 1.00 98.06 112 ASP A N 1
ATOM 779 C CA . ASP A 1 112 ? -4.238 11.029 9.563 1.00 98.06 112 ASP A CA 1
ATOM 780 C C . ASP A 1 112 ? -5.071 10.152 10.516 1.00 98.06 112 ASP A C 1
ATOM 782 O O . ASP A 1 112 ? -4.586 9.111 10.972 1.00 98.06 112 ASP A O 1
ATOM 786 N N . PRO A 1 113 ? -6.330 10.512 10.809 1.00 97.38 113 PRO A N 1
ATOM 787 C CA . PRO A 1 113 ? -7.131 9.786 11.789 1.00 97.38 113 PRO A CA 1
ATOM 788 C C . PRO A 1 113 ? -7.520 8.370 11.339 1.00 97.38 113 PRO A C 1
ATOM 790 O O . PRO A 1 113 ? -7.795 7.528 12.188 1.00 97.38 113 PRO A O 1
ATOM 793 N N . ASN A 1 114 ? -7.556 8.080 10.034 1.00 97.88 114 ASN A N 1
ATOM 794 C CA . ASN A 1 114 ? -7.916 6.757 9.515 1.00 97.88 114 ASN A CA 1
ATOM 795 C C . ASN A 1 114 ? -6.700 5.902 9.163 1.00 97.88 114 ASN A C 1
ATOM 797 O O . ASN A 1 114 ? -6.759 4.682 9.289 1.00 97.88 114 ASN A O 1
ATOM 801 N N . CYS A 1 115 ? -5.624 6.528 8.687 1.00 98.12 115 CYS A N 1
ATOM 802 C CA . CYS A 1 115 ? -4.487 5.834 8.092 1.00 98.12 115 CYS A CA 1
ATOM 803 C C . CYS A 1 115 ? -3.151 6.133 8.770 1.00 98.12 115 CYS A C 1
ATOM 805 O O . CYS A 1 115 ? -2.152 5.522 8.395 1.00 98.12 115 CYS A O 1
ATOM 807 N N . GLY A 1 116 ? -3.106 6.996 9.789 1.00 97.50 116 GLY A N 1
ATOM 808 C CA . GLY A 1 116 ? -1.871 7.368 10.482 1.00 97.50 116 GLY A CA 1
ATOM 809 C C . GLY A 1 116 ? -1.156 6.182 11.130 1.00 97.50 116 GLY A C 1
ATOM 810 O O . GLY A 1 116 ? 0.068 6.076 11.067 1.00 97.50 116 GLY A O 1
ATOM 811 N N . ALA A 1 117 ? -1.909 5.216 11.665 1.00 96.06 117 ALA A N 1
ATOM 812 C CA . ALA A 1 117 ? -1.341 3.969 12.178 1.00 96.06 117 ALA A CA 1
ATOM 813 C C . ALA A 1 117 ? -0.685 3.127 11.067 1.00 96.06 117 ALA A C 1
ATOM 815 O O . ALA A 1 117 ? 0.426 2.631 11.249 1.00 96.06 117 ALA A O 1
ATOM 816 N N . ALA A 1 118 ? -1.336 3.007 9.904 1.00 96.75 118 ALA A N 1
ATOM 817 C CA . ALA A 1 118 ? -0.777 2.300 8.750 1.00 96.75 118 ALA A CA 1
ATOM 818 C C . ALA A 1 118 ? 0.438 3.040 8.165 1.00 96.75 118 ALA A C 1
ATOM 820 O O . ALA A 1 118 ? 1.418 2.401 7.796 1.00 96.75 118 ALA A O 1
ATOM 821 N N . TYR A 1 119 ? 0.412 4.378 8.146 1.00 96.75 119 TYR A N 1
ATOM 822 C CA . TYR A 1 119 ? 1.560 5.202 7.771 1.00 96.75 119 TYR A CA 1
ATOM 823 C C . TYR A 1 119 ? 2.755 4.904 8.678 1.00 96.75 119 TYR A C 1
ATOM 825 O O . TYR A 1 119 ? 3.837 4.611 8.184 1.00 96.75 119 TYR A O 1
ATOM 833 N N . ASN A 1 120 ? 2.552 4.919 10.001 1.00 96.38 120 ASN A N 1
ATOM 834 C CA . ASN A 1 120 ? 3.606 4.640 10.977 1.00 96.38 120 ASN A CA 1
ATOM 835 C C . ASN A 1 120 ? 4.171 3.220 10.847 1.00 96.38 120 ASN A C 1
ATOM 837 O O . ASN A 1 120 ? 5.380 3.043 10.979 1.00 96.38 120 ASN A O 1
ATOM 841 N N . ALA A 1 121 ? 3.321 2.229 10.560 1.00 95.38 121 ALA A N 1
ATOM 842 C CA . ALA A 1 121 ? 3.759 0.860 10.292 1.00 95.38 121 ALA A CA 1
ATOM 843 C C . ALA A 1 121 ? 4.620 0.762 9.020 1.00 95.38 121 ALA A C 1
ATOM 845 O O . ALA A 1 121 ? 5.592 0.026 8.988 1.00 95.38 121 ALA A O 1
ATOM 846 N N . ALA A 1 122 ? 4.325 1.558 7.991 1.00 96.06 122 ALA A N 1
ATOM 847 C CA . ALA A 1 122 ? 5.080 1.555 6.739 1.00 96.06 122 ALA A CA 1
ATOM 848 C C . ALA A 1 122 ? 6.423 2.317 6.802 1.00 96.06 122 ALA A C 1
ATOM 850 O O . ALA A 1 122 ? 7.178 2.317 5.822 1.00 96.06 122 ALA A O 1
ATOM 851 N N . VAL A 1 123 ? 6.744 3.002 7.910 1.00 94.62 123 VAL A N 1
ATOM 852 C CA . VAL A 1 123 ? 7.951 3.846 7.999 1.00 94.62 123 VAL A CA 1
ATOM 853 C C . VAL A 1 123 ? 9.229 3.019 7.875 1.00 94.62 123 VAL A C 1
ATOM 855 O O . VAL A 1 123 ? 10.130 3.397 7.125 1.00 94.62 123 VAL A O 1
ATOM 858 N N . ASP A 1 124 ? 9.342 1.894 8.580 1.00 92.25 124 ASP A N 1
ATOM 859 C CA . ASP A 1 124 ? 10.530 1.047 8.470 1.00 92.25 124 ASP A CA 1
ATOM 860 C C . ASP A 1 124 ? 10.570 0.239 7.179 1.00 92.25 124 ASP A C 1
ATOM 862 O O . ASP A 1 124 ? 11.656 0.052 6.634 1.00 92.25 124 ASP A O 1
ATOM 866 N N . ASP A 1 125 ? 9.419 -0.131 6.624 1.00 94.88 125 ASP A N 1
ATOM 867 C CA . ASP A 1 125 ? 9.335 -0.691 5.275 1.00 94.88 125 ASP A CA 1
ATOM 868 C C . ASP A 1 125 ? 9.875 0.294 4.227 1.00 94.88 125 ASP A C 1
ATOM 870 O O . ASP A 1 125 ? 10.621 -0.086 3.324 1.00 94.88 125 ASP A O 1
ATOM 874 N N . THR A 1 126 ? 9.583 1.586 4.382 1.00 92.38 126 THR A N 1
ATOM 875 C CA . THR A 1 126 ? 10.119 2.640 3.510 1.00 92.38 126 THR A CA 1
ATOM 876 C C . THR A 1 126 ? 11.628 2.808 3.687 1.00 92.38 126 THR A C 1
ATOM 878 O O . THR A 1 126 ? 12.351 2.965 2.703 1.00 92.38 126 THR A O 1
ATOM 881 N N . ALA A 1 127 ? 12.119 2.765 4.928 1.00 93.31 127 ALA A N 1
ATOM 882 C CA . ALA A 1 127 ? 13.535 2.964 5.228 1.00 93.31 127 ALA A CA 1
ATOM 883 C C . ALA A 1 127 ? 14.406 1.748 4.863 1.00 93.31 127 ALA A C 1
ATOM 885 O O . ALA A 1 127 ? 15.545 1.909 4.424 1.00 93.31 127 ALA A O 1
ATOM 886 N N . PHE A 1 128 ? 13.882 0.533 5.033 1.00 94.12 128 PHE A N 1
ATOM 887 C CA . PHE A 1 128 ? 14.666 -0.700 4.980 1.00 94.12 128 PHE A CA 1
ATOM 888 C C . PHE A 1 128 ? 14.142 -1.732 3.976 1.00 94.12 128 PHE A C 1
ATOM 890 O O . PHE A 1 128 ? 14.801 -2.750 3.775 1.00 94.12 128 PHE A O 1
ATOM 897 N N . GLY A 1 129 ? 13.019 -1.497 3.295 1.00 95.19 129 GLY A N 1
ATOM 898 C CA . GLY A 1 129 ? 12.409 -2.452 2.362 1.00 95.19 129 GLY A CA 1
ATOM 899 C C . GLY A 1 129 ? 13.348 -2.914 1.251 1.00 95.19 129 GLY A C 1
ATOM 900 O O . GLY A 1 129 ? 13.507 -4.112 1.012 1.00 95.19 129 GLY A O 1
ATOM 901 N N . THR A 1 130 ? 14.045 -1.976 0.607 1.00 94.12 130 THR A N 1
ATOM 902 C CA . THR A 1 130 ? 15.018 -2.307 -0.445 1.00 94.12 130 THR A CA 1
ATOM 903 C C . THR A 1 130 ? 16.218 -3.073 0.120 1.00 94.12 130 THR A C 1
ATOM 905 O O . THR A 1 130 ? 16.655 -4.046 -0.492 1.00 94.12 130 THR A O 1
ATOM 908 N N . LEU A 1 131 ? 16.706 -2.698 1.309 1.00 93.38 131 LEU A N 1
ATOM 909 C CA . LEU A 1 131 ? 17.814 -3.387 1.987 1.00 93.38 131 LEU A CA 1
ATOM 910 C C . LEU A 1 131 ? 17.444 -4.816 2.414 1.00 93.38 131 LEU A C 1
ATOM 912 O O . LEU A 1 131 ? 18.303 -5.690 2.425 1.00 93.38 131 LEU A O 1
ATOM 916 N N . ASN A 1 132 ? 16.165 -5.071 2.692 1.00 94.31 132 ASN A N 1
ATOM 917 C CA . ASN A 1 132 ? 15.624 -6.400 2.985 1.00 94.31 132 ASN A CA 1
ATOM 918 C C . ASN A 1 132 ? 15.261 -7.200 1.715 1.00 94.31 132 ASN A C 1
ATOM 920 O O . ASN A 1 132 ? 14.607 -8.237 1.799 1.00 94.31 132 ASN A O 1
ATOM 924 N N . GLY A 1 133 ? 15.668 -6.747 0.522 1.00 95.62 133 GLY A N 1
ATOM 925 C CA . GLY A 1 133 ? 15.467 -7.489 -0.728 1.00 95.62 133 GLY A CA 1
ATOM 926 C C . GLY A 1 133 ? 14.050 -7.401 -1.308 1.00 95.62 133 GLY A C 1
ATOM 927 O O . GLY A 1 133 ? 13.701 -8.154 -2.225 1.00 95.62 133 GLY A O 1
ATOM 928 N N . CYS A 1 134 ? 13.228 -6.461 -0.834 1.00 97.75 134 CYS A N 1
ATOM 929 C CA . CYS A 1 134 ? 11.875 -6.254 -1.354 1.00 97.75 134 CYS A CA 1
ATOM 930 C C . CYS A 1 134 ? 11.836 -5.437 -2.655 1.00 97.75 134 CYS A C 1
ATOM 932 O O . CYS A 1 134 ? 10.753 -5.119 -3.144 1.00 97.75 134 CYS A O 1
ATOM 934 N N . GLY A 1 135 ? 12.995 -5.091 -3.226 1.00 96.56 135 GLY A N 1
ATOM 935 C CA . GLY A 1 135 ? 13.087 -4.381 -4.499 1.00 96.56 135 GLY A CA 1
ATOM 936 C C . GLY A 1 135 ? 12.442 -5.169 -5.644 1.00 96.56 135 GLY A C 1
ATOM 937 O O . GLY A 1 135 ? 12.762 -6.343 -5.852 1.00 96.56 135 GLY A O 1
ATOM 938 N N . ARG A 1 136 ? 11.537 -4.536 -6.394 1.00 96.50 136 ARG A N 1
ATOM 939 C CA . ARG A 1 136 ? 10.898 -5.091 -7.600 1.00 96.50 136 ARG A CA 1
ATOM 940 C C . ARG A 1 136 ? 10.871 -4.053 -8.721 1.00 96.50 136 ARG A C 1
ATOM 942 O O . ARG A 1 136 ? 10.963 -2.852 -8.480 1.00 96.50 136 ARG A O 1
ATOM 949 N N . THR A 1 137 ? 10.710 -4.506 -9.959 1.00 95.94 137 THR A N 1
ATOM 950 C CA . THR A 1 137 ? 10.431 -3.608 -11.086 1.00 95.94 137 THR A CA 1
ATOM 951 C C . THR A 1 137 ? 8.982 -3.141 -11.020 1.00 95.94 137 THR A C 1
ATOM 953 O O . THR A 1 137 ? 8.079 -3.953 -10.820 1.00 95.94 137 THR A O 1
ATOM 956 N N . ASN A 1 138 ? 8.756 -1.839 -11.199 1.00 96.88 138 ASN A N 1
ATOM 957 C CA . ASN A 1 138 ? 7.407 -1.287 -11.238 1.00 96.88 138 ASN A CA 1
ATOM 958 C C . ASN A 1 138 ? 6.661 -1.776 -12.488 1.00 96.88 138 ASN A C 1
ATOM 960 O O . ASN A 1 138 ? 7.231 -1.733 -13.582 1.00 96.88 138 ASN A O 1
ATOM 964 N N . PRO A 1 139 ? 5.402 -2.223 -12.360 1.00 96.44 139 PRO A N 1
ATOM 965 C CA . PRO A 1 139 ? 4.584 -2.540 -13.519 1.00 96.44 139 PRO A CA 1
ATOM 966 C C . PRO A 1 139 ? 4.168 -1.262 -14.264 1.00 96.44 139 PRO A C 1
ATOM 968 O O . PRO A 1 139 ? 4.140 -0.171 -13.698 1.00 96.44 139 PRO A O 1
ATOM 971 N N . SER A 1 140 ? 3.786 -1.411 -15.533 1.00 95.00 140 SER A N 1
ATOM 972 C CA . SER A 1 140 ? 3.203 -0.340 -16.349 1.00 95.00 140 SER A CA 1
ATOM 973 C C . SER A 1 140 ? 1.738 -0.665 -16.639 1.00 95.00 140 SER A C 1
ATOM 975 O O . SER A 1 140 ? 1.378 -1.147 -17.710 1.00 95.00 140 SER A O 1
ATOM 977 N N . ASN A 1 141 ? 0.896 -0.475 -15.623 1.00 94.69 141 ASN A N 1
ATOM 978 C CA . ASN A 1 141 ? -0.533 -0.768 -15.695 1.00 94.69 141 ASN A CA 1
ATOM 979 C C . ASN A 1 141 ? -1.322 0.496 -16.058 1.00 94.69 141 ASN A C 1
ATOM 981 O O . ASN A 1 141 ? -1.073 1.568 -15.498 1.00 94.69 141 ASN A O 1
ATOM 985 N N . ALA A 1 142 ? -2.321 0.363 -16.934 1.00 97.25 142 ALA A N 1
ATOM 986 C CA . ALA A 1 142 ? -3.335 1.401 -17.113 1.00 97.25 142 ALA A CA 1
ATOM 987 C C . ALA A 1 142 ? -4.124 1.614 -15.808 1.00 97.25 142 ALA A C 1
ATOM 989 O O . ALA A 1 142 ? -4.238 0.702 -14.985 1.00 97.25 142 ALA A O 1
ATOM 990 N N . VAL A 1 143 ? -4.677 2.816 -15.622 1.00 97.94 143 VAL A N 1
ATOM 991 C CA . VAL A 1 143 ? -5.505 3.120 -14.447 1.00 97.94 143 VAL A CA 1
ATOM 992 C C . VAL A 1 143 ? -6.755 2.241 -14.459 1.00 97.94 143 VAL A C 1
ATOM 994 O O . VAL A 1 143 ? -7.526 2.255 -15.416 1.00 97.94 143 VAL A O 1
ATOM 997 N N . SER A 1 144 ? -6.975 1.515 -13.368 1.00 97.88 144 SER A N 1
ATOM 998 C CA . SER A 1 144 ? -8.147 0.679 -13.133 1.00 97.88 144 SER A CA 1
ATOM 999 C C . SER A 1 144 ? -8.535 0.756 -11.661 1.00 97.88 144 SER A C 1
ATOM 1001 O O . SER A 1 144 ? -7.898 0.147 -10.803 1.00 97.88 144 SER A O 1
ATOM 1003 N N . LYS A 1 145 ? -9.598 1.507 -11.360 1.00 97.38 145 LYS A N 1
ATOM 1004 C CA . LYS A 1 145 ? -10.102 1.661 -9.989 1.00 97.38 145 LYS A CA 1
ATOM 1005 C C . LYS A 1 145 ? -10.735 0.357 -9.484 1.00 97.38 145 LYS A C 1
ATOM 1007 O O . LYS A 1 145 ? -11.386 -0.339 -10.266 1.00 97.38 145 LYS A O 1
ATOM 1012 N N . PRO A 1 146 ? -10.598 0.032 -8.188 1.00 96.50 146 PRO A N 1
ATOM 1013 C CA . PRO A 1 146 ? -11.240 -1.140 -7.610 1.00 96.50 146 PRO A CA 1
ATOM 1014 C C . PRO A 1 146 ? -12.767 -0.984 -7.626 1.00 96.50 146 PRO A C 1
ATOM 1016 O O . PRO A 1 146 ? -13.295 0.097 -7.361 1.00 96.50 146 PRO A O 1
ATOM 1019 N N . SER A 1 147 ? -13.476 -2.074 -7.920 1.00 95.25 147 SER A N 1
ATOM 1020 C CA . SER A 1 147 ? -14.946 -2.133 -7.919 1.00 95.25 147 SER A CA 1
ATOM 1021 C C . SER A 1 147 ? -15.539 -2.501 -6.556 1.00 95.25 147 SER A C 1
ATOM 1023 O O . SER A 1 147 ? -16.726 -2.288 -6.315 1.00 95.25 147 SER A O 1
ATOM 1025 N N . THR A 1 148 ? -14.722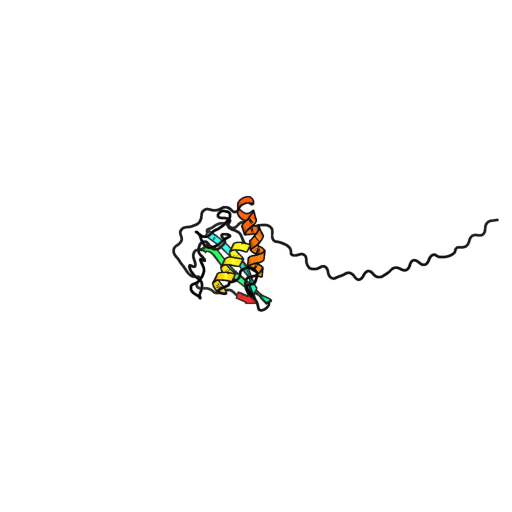 -3.047 -5.656 1.00 96.31 148 THR A N 1
ATOM 1026 C CA . THR A 1 148 ? -15.106 -3.425 -4.295 1.00 96.31 148 THR A CA 1
ATOM 1027 C C . THR A 1 148 ? -14.623 -2.397 -3.278 1.00 96.31 148 THR A C 1
ATOM 1029 O O . THR A 1 148 ? -13.747 -1.572 -3.548 1.00 96.31 148 THR A O 1
ATOM 1032 N N . ARG A 1 149 ? -15.222 -2.435 -2.085 1.00 97.31 149 ARG A N 1
ATOM 1033 C CA . ARG A 1 149 ? -14.886 -1.555 -0.961 1.00 97.31 149 ARG A CA 1
ATOM 1034 C C . ARG A 1 149 ? -14.279 -2.359 0.194 1.00 97.31 149 ARG A C 1
ATOM 1036 O O . ARG A 1 149 ? -14.527 -3.563 0.274 1.00 97.31 149 ARG A O 1
ATOM 1043 N N . PRO A 1 150 ? -13.520 -1.714 1.095 1.00 98.19 150 PRO A N 1
ATOM 1044 C CA . PRO A 1 150 ? -13.053 -2.348 2.320 1.00 98.19 150 PRO A CA 1
ATOM 1045 C C . PRO A 1 150 ? -14.202 -2.792 3.227 1.00 98.19 150 PRO A C 1
ATOM 1047 O O . PRO A 1 150 ? -15.250 -2.145 3.270 1.00 98.19 150 PRO A O 1
ATOM 1050 N N . VAL A 1 151 ? -13.969 -3.855 3.992 1.00 98.56 151 VAL A N 1
ATOM 1051 C CA . VAL A 1 151 ? -14.872 -4.328 5.050 1.00 98.56 151 VAL A CA 1
ATOM 1052 C C . VAL A 1 151 ? -14.264 -3.958 6.397 1.00 98.56 151 VAL A C 1
ATOM 1054 O O . VAL A 1 151 ? -13.119 -4.323 6.655 1.00 98.56 151 VAL A O 1
ATOM 1057 N N . CYS A 1 152 ? -15.022 -3.256 7.239 1.00 97.94 152 CYS A N 1
ATOM 1058 C CA . CYS A 1 152 ? -14.603 -2.830 8.575 1.00 97.94 152 CYS A CA 1
ATOM 1059 C C . CYS A 1 152 ? -15.533 -3.430 9.629 1.00 97.94 152 CYS A C 1
ATOM 1061 O O . CYS A 1 152 ? -16.754 -3.394 9.454 1.00 97.94 152 CYS A O 1
ATOM 1063 N N . GLN A 1 153 ? -14.949 -3.981 10.692 1.00 95.88 153 GLN A N 1
ATOM 1064 C CA . GLN A 1 153 ? -15.661 -4.595 11.815 1.00 95.88 153 GLN A CA 1
ATOM 1065 C C . GLN A 1 153 ? -15.148 -4.027 13.133 1.00 95.88 153 GLN A C 1
ATOM 1067 O O . GLN A 1 153 ? -13.909 -3.883 13.274 1.00 95.88 153 GLN A O 1
#

Secondary structure (DSSP, 8-state):
---------------------------PPP-B--TTSEEEEEEE-TTS-EEEEEEETT----S-TTS-S---STTBSSSTTTS--SS-BBBHHHHHHHHHHHHHT--SGGG-TTTHHHHHHHHHHHHHTTTTT-B-PPP-PPP---SS--EE-

Sequence (153 aa):
MLSQYVTLLAVYLMPVLAAPQAQGLHKRAVSCLSVGATATARWTNAAGQNCTFTGVVGSNYGANGAGAGDYSCNGRCGAGCTGSSVGNAYTQDCFSHDICSYFNNASGGASDPNCGAAYNAAVDDTAFGTLNGCGRTNPSNAVSKPSTRPVCQ

Foldseek 3Di:
DDDDDDDDDDDDDDDDPPDPPPPPPPLDDWAADDAQDKAKAWFQFLVRWIKIDIDGAQAFQQAAPVNDFGLGRQQFPATHLPGDAPARAGTRLSNNLSQQCRQVVFDPQLPTSGRNVSSVSCPVCRVCRVVVVNHDHRDDDDHDHDPDDMDID

InterPro domains:
  IPR058526 Domain of unknown function DUF8213 [PF26641] (28-153)

Organism: Verticillium dahliae (NCBI:txid27337)

Radius of gyration: 24.18 Å; chains: 1; bounding box: 41×40×95 Å